Protein AF-A0A365QHG8-F1 (afdb_monomer_lite)

Organism: NCBI:txid2234132

Structure (mmCIF, N/CA/C/O back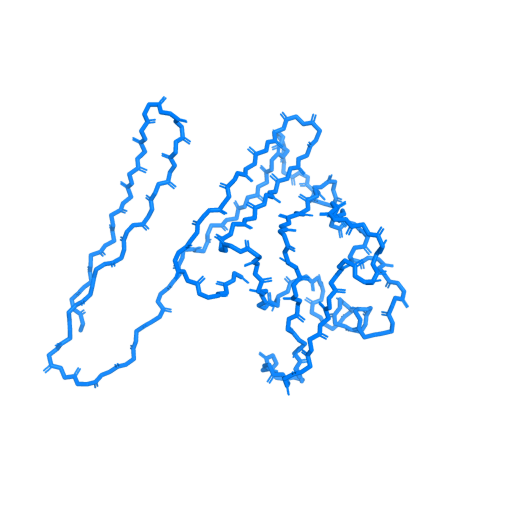bone):
data_AF-A0A365QHG8-F1
#
_entry.id   AF-A0A365QHG8-F1
#
loop_
_atom_site.group_PDB
_atom_site.id
_atom_site.type_symbol
_atom_site.label_atom_id
_atom_site.label_alt_id
_atom_site.label_comp_id
_atom_site.label_asym_id
_atom_site.label_entity_id
_atom_site.label_seq_id
_atom_site.pdbx_PDB_ins_code
_atom_site.Cartn_x
_atom_site.Cartn_y
_atom_site.Cartn_z
_atom_site.occupancy
_atom_site.B_iso_or_equiv
_atom_site.auth_seq_id
_atom_site.auth_comp_id
_atom_site.auth_asym_id
_atom_site.auth_atom_id
_atom_site.pdbx_PDB_model_num
ATOM 1 N N . ILE A 1 1 ? 18.321 -13.772 -12.065 1.00 90.56 1 ILE A N 1
ATOM 2 C CA . ILE A 1 1 ? 17.207 -12.941 -12.559 1.00 90.56 1 ILE A CA 1
ATOM 3 C C . ILE A 1 1 ? 17.823 -11.613 -12.932 1.00 90.56 1 ILE A C 1
ATOM 5 O O . ILE A 1 1 ? 18.426 -10.992 -12.063 1.00 90.56 1 ILE A O 1
ATOM 9 N N . ASP A 1 2 ? 17.731 -11.239 -14.197 1.00 97.69 2 ASP A N 1
ATOM 10 C CA . ASP A 1 2 ? 18.098 -9.908 -14.664 1.00 97.69 2 ASP A CA 1
ATOM 11 C C . ASP A 1 2 ? 16.861 -9.026 -14.519 1.00 97.69 2 ASP A C 1
ATOM 13 O O . ASP A 1 2 ? 15.802 -9.383 -15.032 1.00 97.69 2 ASP A O 1
ATOM 17 N N . VAL A 1 3 ? 16.975 -7.933 -13.763 1.00 98.12 3 VAL A N 1
ATOM 18 C CA . VAL A 1 3 ? 15.847 -7.068 -13.387 1.00 98.12 3 VAL A CA 1
ATOM 19 C C . VAL A 1 3 ? 16.120 -5.643 -13.849 1.00 98.12 3 VAL A C 1
ATOM 21 O O . VAL A 1 3 ? 17.195 -5.104 -13.584 1.00 98.12 3 VAL A O 1
ATOM 24 N N . THR A 1 4 ? 15.124 -5.029 -14.480 1.00 98.50 4 THR A N 1
ATOM 25 C CA . THR A 1 4 ? 15.084 -3.603 -14.805 1.00 98.50 4 THR A CA 1
ATOM 26 C C . THR A 1 4 ? 13.905 -2.973 -14.074 1.00 98.50 4 THR A C 1
ATOM 28 O O . THR A 1 4 ? 12.802 -3.514 -14.091 1.00 98.50 4 THR A O 1
ATOM 31 N N . ILE A 1 5 ? 14.152 -1.847 -13.405 1.00 98.38 5 ILE A N 1
ATOM 32 C CA . ILE A 1 5 ? 13.117 -1.039 -12.756 1.00 98.38 5 ILE A CA 1
ATOM 33 C C . ILE A 1 5 ? 13.184 0.350 -13.377 1.00 98.38 5 ILE A C 1
ATOM 35 O O . ILE A 1 5 ? 14.217 1.020 -13.275 1.00 98.38 5 ILE A O 1
ATOM 39 N N . THR A 1 6 ? 12.101 0.778 -14.015 1.00 98.62 6 THR A N 1
ATOM 40 C CA . THR A 1 6 ? 12.026 2.070 -14.702 1.00 98.62 6 THR A CA 1
ATOM 41 C C . THR A 1 6 ? 11.094 2.992 -13.932 1.00 98.62 6 THR A C 1
ATOM 43 O O . THR A 1 6 ? 9.919 2.691 -13.758 1.00 98.62 6 THR A O 1
ATOM 46 N N . HIS A 1 7 ? 11.619 4.129 -13.475 1.00 98.31 7 HIS A N 1
ATOM 47 C CA . HIS A 1 7 ? 10.814 5.193 -12.881 1.00 98.31 7 HIS A CA 1
ATOM 48 C C . HIS A 1 7 ? 10.560 6.285 -13.919 1.00 98.31 7 HIS A C 1
ATOM 50 O O . HIS A 1 7 ? 11.508 6.800 -14.519 1.00 98.31 7 HIS A O 1
ATOM 56 N N . ILE A 1 8 ? 9.297 6.662 -14.097 1.00 98.38 8 ILE A N 1
ATOM 57 C CA . ILE A 1 8 ? 8.861 7.668 -15.070 1.00 98.38 8 ILE A CA 1
ATOM 58 C C . ILE A 1 8 ? 8.090 8.747 -14.318 1.00 98.38 8 ILE A C 1
ATOM 60 O O . ILE A 1 8 ? 7.212 8.432 -13.524 1.00 98.38 8 ILE A O 1
ATOM 64 N N . TYR A 1 9 ? 8.433 10.011 -14.552 1.00 98.25 9 TYR A N 1
ATOM 65 C CA . TYR A 1 9 ? 7.666 11.152 -14.063 1.00 98.25 9 TYR A CA 1
ATOM 66 C C . TYR A 1 9 ? 7.314 12.057 -15.238 1.00 98.25 9 TYR A C 1
ATOM 68 O O . TYR A 1 9 ? 8.212 12.452 -15.990 1.00 98.25 9 TYR A O 1
ATOM 76 N N . ASP A 1 10 ? 6.031 12.359 -15.410 1.00 96.94 10 ASP A N 1
ATOM 77 C CA . ASP A 1 10 ? 5.526 13.087 -16.574 1.00 96.94 10 ASP A CA 1
ATOM 78 C C . ASP A 1 10 ? 4.945 14.474 -16.243 1.00 96.94 10 ASP A C 1
ATOM 80 O O . ASP A 1 10 ? 4.999 14.968 -15.114 1.00 96.94 10 ASP A O 1
ATOM 84 N N . ALA A 1 11 ? 4.452 15.154 -17.281 1.00 97.50 11 ALA A N 1
ATOM 85 C CA . ALA A 1 11 ? 3.908 16.506 -17.177 1.00 97.50 11 ALA A CA 1
ATOM 86 C C . ALA A 1 11 ? 2.537 16.563 -16.479 1.00 97.50 11 ALA A C 1
ATOM 88 O O . ALA A 1 11 ? 2.134 17.645 -16.044 1.00 97.50 11 ALA A O 1
ATOM 89 N N . ASP A 1 12 ? 1.854 15.425 -16.346 1.00 97.19 12 ASP A N 1
ATOM 90 C CA . ASP A 1 12 ? 0.571 15.296 -15.658 1.00 97.19 12 ASP A CA 1
ATOM 91 C C . ASP A 1 12 ? 0.759 14.989 -14.159 1.00 97.19 12 ASP A C 1
ATOM 93 O O . ASP A 1 12 ? -0.215 14.845 -13.424 1.00 97.19 12 ASP A O 1
ATOM 97 N N . HIS A 1 13 ? 2.009 15.023 -13.673 1.00 96.56 13 HIS A N 1
ATOM 98 C CA . HIS A 1 13 ? 2.419 14.732 -12.294 1.00 96.56 13 HIS A CA 1
ATOM 99 C C . HIS A 1 13 ? 2.213 13.266 -11.893 1.00 96.56 13 HIS A C 1
ATOM 101 O O . HIS A 1 13 ? 2.126 12.959 -10.701 1.00 96.56 13 HIS A O 1
ATOM 107 N N . GLN A 1 14 ? 2.176 12.354 -12.867 1.00 98.12 14 GLN A N 1
ATOM 108 C CA . GLN A 1 14 ? 2.134 10.924 -12.603 1.00 98.12 14 GLN A CA 1
ATOM 109 C C . GLN A 1 14 ? 3.552 10.391 -12.383 1.00 98.12 14 GLN A C 1
ATOM 111 O O . GLN A 1 14 ? 4.468 10.671 -13.158 1.00 98.12 14 GLN A O 1
ATOM 116 N N . TRP A 1 15 ? 3.732 9.610 -11.316 1.00 98.31 15 TRP A N 1
ATOM 117 C CA . TRP A 1 15 ? 4.942 8.826 -11.087 1.00 98.31 15 TRP A CA 1
ATOM 118 C C . TRP A 1 15 ? 4.641 7.342 -11.290 1.00 98.31 15 TRP A C 1
ATOM 120 O O . TRP A 1 15 ? 3.935 6.738 -10.485 1.00 98.31 15 TRP A O 1
ATOM 130 N N . SER A 1 16 ? 5.203 6.765 -12.349 1.00 98.31 16 SER A N 1
ATOM 131 C CA . SER A 1 16 ? 5.036 5.355 -12.710 1.00 98.31 16 SER A CA 1
ATOM 132 C C . SER A 1 16 ? 6.300 4.558 -12.390 1.00 98.31 16 SER A C 1
ATOM 134 O O . SER A 1 16 ? 7.420 5.070 -12.506 1.00 98.31 16 SER A O 1
ATOM 136 N N . ILE A 1 17 ? 6.120 3.296 -11.994 1.00 98.50 17 ILE A N 1
ATOM 137 C CA . ILE A 1 17 ? 7.200 2.343 -11.715 1.00 98.50 17 ILE A CA 1
ATOM 138 C C . ILE A 1 17 ? 6.913 1.065 -12.493 1.00 98.50 17 ILE A C 1
ATOM 140 O O . ILE A 1 17 ? 5.918 0.393 -12.239 1.00 98.50 17 ILE A O 1
ATOM 144 N N . GLU A 1 18 ? 7.792 0.732 -13.428 1.00 98.38 18 GLU A N 1
ATOM 145 C CA . GLU A 1 18 ? 7.679 -0.464 -14.261 1.00 98.38 18 GLU A CA 1
ATOM 146 C C . GLU A 1 18 ? 8.746 -1.480 -13.849 1.00 98.38 18 GLU A C 1
ATOM 148 O O . GLU A 1 18 ? 9.911 -1.122 -13.655 1.00 98.38 18 GLU A O 1
ATOM 153 N N . TYR A 1 19 ? 8.348 -2.748 -13.722 1.00 98.31 19 TYR A N 1
ATOM 154 C CA . TYR A 1 19 ? 9.226 -3.857 -13.353 1.00 98.31 19 TYR A CA 1
ATOM 155 C C . TYR A 1 19 ? 9.317 -4.859 -14.497 1.00 98.31 19 TYR A C 1
ATOM 157 O O . TYR A 1 19 ? 8.321 -5.464 -14.885 1.00 98.31 19 TYR A O 1
ATOM 165 N N . GLU A 1 20 ? 10.529 -5.109 -14.980 1.00 98.25 20 GLU A N 1
ATOM 166 C CA . GLU A 1 20 ? 10.805 -6.137 -15.981 1.00 98.25 20 GLU A CA 1
ATOM 167 C C . GLU A 1 20 ? 11.854 -7.103 -15.436 1.00 98.25 20 GLU A C 1
ATOM 169 O O . GLU A 1 20 ? 12.885 -6.683 -14.908 1.00 98.25 20 GLU A O 1
ATOM 174 N N . ALA A 1 21 ? 11.610 -8.408 -15.554 1.00 97.81 21 ALA A N 1
ATOM 175 C CA . ALA A 1 21 ? 12.533 -9.420 -15.057 1.00 97.81 21 ALA A CA 1
ATOM 176 C C . ALA A 1 21 ? 12.603 -10.647 -15.969 1.00 97.81 21 ALA A C 1
ATOM 178 O O . ALA A 1 21 ? 11.583 -11.154 -16.431 1.00 97.81 21 ALA A O 1
ATOM 179 N N . VAL A 1 22 ? 13.816 -11.162 -16.179 1.00 98.19 22 VAL A N 1
ATOM 180 C CA . VAL A 1 22 ? 14.073 -12.401 -16.926 1.00 98.19 22 VAL A CA 1
ATOM 181 C C . VAL A 1 22 ? 14.906 -13.349 -16.067 1.00 98.19 22 VAL A C 1
ATOM 183 O O . VAL A 1 22 ? 15.935 -12.974 -15.504 1.00 98.19 22 VAL A O 1
ATOM 186 N N . ALA A 1 23 ? 14.468 -14.601 -15.949 1.00 98.00 23 ALA A N 1
ATOM 187 C CA . ALA A 1 23 ? 15.189 -15.651 -15.238 1.00 98.00 23 ALA A CA 1
ATOM 188 C C . ALA A 1 23 ? 15.680 -16.728 -16.214 1.00 98.00 23 ALA A C 1
ATOM 190 O O . ALA A 1 23 ? 15.019 -17.031 -17.203 1.00 98.00 23 ALA A O 1
ATOM 191 N N . SER A 1 24 ? 16.846 -17.310 -15.931 1.00 97.62 24 SER A N 1
ATOM 192 C CA . SER A 1 24 ? 17.414 -18.419 -16.710 1.00 97.62 24 SER A CA 1
ATOM 193 C C . SER A 1 24 ? 16.898 -19.794 -16.273 1.00 97.62 24 SER A C 1
ATOM 195 O O . SER A 1 24 ? 17.138 -20.780 -16.962 1.00 97.62 24 SER A O 1
ATOM 197 N N . GLU A 1 25 ? 16.239 -19.856 -15.117 1.00 97.88 25 GLU A N 1
ATOM 198 C CA . GLU A 1 25 ? 15.694 -21.058 -14.489 1.00 97.88 25 GLU A CA 1
ATOM 199 C C . GLU A 1 25 ? 14.393 -20.694 -13.762 1.00 97.88 25 GLU A C 1
ATOM 201 O O . GLU A 1 25 ? 14.175 -19.524 -13.424 1.00 97.88 25 GLU A O 1
ATOM 206 N N . ASP A 1 26 ? 13.552 -21.695 -13.506 1.00 98.12 26 ASP A N 1
ATO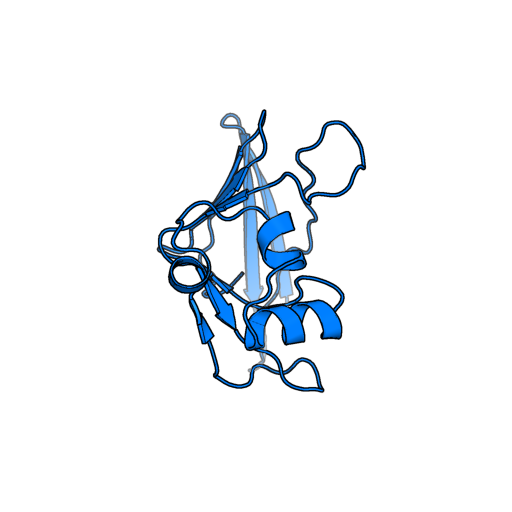M 207 C CA . ASP A 1 26 ? 12.300 -21.529 -12.768 1.00 98.12 26 ASP A CA 1
ATOM 208 C C . ASP A 1 26 ? 12.566 -20.949 -11.375 1.00 98.12 26 ASP A C 1
ATOM 210 O O . ASP A 1 26 ? 13.380 -21.457 -10.601 1.00 98.12 26 ASP A O 1
ATOM 214 N N . THR A 1 27 ? 11.872 -19.861 -11.048 1.00 97.69 27 THR A N 1
ATOM 215 C CA . THR A 1 27 ? 12.049 -19.146 -9.783 1.00 97.69 27 THR A CA 1
ATOM 216 C C . THR A 1 27 ? 10.821 -18.300 -9.447 1.00 97.69 27 THR A C 1
ATOM 218 O O . THR A 1 27 ? 9.916 -18.142 -10.265 1.00 97.69 27 THR A O 1
ATOM 221 N N . LEU A 1 28 ? 10.792 -17.751 -8.232 1.00 97.62 28 LEU A N 1
ATOM 222 C CA . LEU A 1 28 ? 9.774 -16.813 -7.763 1.00 97.62 28 LEU A CA 1
ATOM 223 C C . LEU A 1 28 ? 10.289 -15.373 -7.868 1.00 97.62 28 LEU A C 1
ATOM 225 O O . LEU A 1 28 ? 11.454 -15.099 -7.574 1.00 97.62 28 LEU A O 1
ATOM 229 N N . PHE A 1 29 ? 9.409 -14.445 -8.238 1.00 96.94 29 PHE A N 1
ATOM 230 C CA . PHE A 1 29 ? 9.706 -13.016 -8.299 1.00 96.94 29 PHE A CA 1
ATOM 231 C C . PHE A 1 29 ? 8.435 -12.208 -8.011 1.00 96.94 29 PHE A C 1
ATOM 233 O O . PHE A 1 29 ? 7.437 -12.374 -8.703 1.00 96.94 29 PHE A O 1
ATOM 240 N N . SER A 1 30 ? 8.466 -11.376 -6.967 1.00 97.25 30 SER A N 1
ATOM 241 C CA . SER A 1 30 ? 7.338 -10.538 -6.530 1.00 97.25 30 SER A CA 1
ATOM 242 C C . SER A 1 30 ? 7.871 -9.273 -5.837 1.00 97.25 30 SER A C 1
ATOM 244 O O . SER A 1 30 ? 7.812 -9.177 -4.609 1.00 97.25 30 SER A O 1
ATOM 246 N N . PRO A 1 31 ? 8.519 -8.353 -6.578 1.00 97.12 31 PRO A N 1
ATOM 247 C CA . PRO A 1 31 ? 9.074 -7.127 -6.011 1.00 97.12 31 PRO A CA 1
ATOM 248 C C . PRO A 1 31 ? 7.968 -6.131 -5.632 1.00 97.12 31 PRO A C 1
ATOM 250 O O . PRO A 1 31 ? 6.825 -6.258 -6.057 1.00 97.12 31 PRO A O 1
ATOM 253 N N . THR A 1 32 ? 8.338 -5.099 -4.875 1.00 97.50 32 THR A N 1
ATOM 254 C CA . THR A 1 32 ? 7.493 -3.929 -4.601 1.00 97.50 32 THR A CA 1
ATOM 255 C C . THR A 1 32 ? 8.354 -2.667 -4.493 1.00 97.50 32 THR A C 1
ATOM 257 O O . THR A 1 32 ? 9.585 -2.754 -4.404 1.00 97.50 32 THR A O 1
ATOM 260 N N . ASN A 1 33 ? 7.731 -1.489 -4.499 1.00 97.62 33 ASN A N 1
ATOM 261 C CA . ASN A 1 33 ? 8.376 -0.213 -4.204 1.00 97.62 33 ASN A CA 1
ATOM 262 C C . ASN A 1 33 ? 8.017 0.228 -2.781 1.00 97.62 33 ASN A C 1
ATOM 264 O O . ASN A 1 33 ? 6.864 0.521 -2.486 1.00 97.62 33 ASN A O 1
ATOM 268 N N . HIS A 1 34 ? 9.018 0.341 -1.910 1.00 97.25 34 HIS A N 1
ATOM 269 C CA . HIS A 1 34 ? 8.816 0.592 -0.480 1.00 97.25 34 HIS A CA 1
ATOM 270 C C . HIS A 1 34 ? 8.803 2.094 -0.119 1.00 97.25 34 HIS A C 1
ATOM 272 O O . HIS A 1 34 ? 9.498 2.535 0.801 1.00 97.25 34 HIS A O 1
ATOM 278 N N . VAL A 1 35 ? 8.056 2.905 -0.873 1.00 97.12 35 VAL A N 1
ATOM 279 C CA . VAL A 1 35 ? 7.921 4.350 -0.617 1.00 97.12 35 VAL A CA 1
ATOM 280 C C . VAL A 1 35 ? 6.967 4.624 0.547 1.00 97.12 35 VAL A C 1
ATOM 282 O O . VAL A 1 35 ? 5.968 3.934 0.722 1.0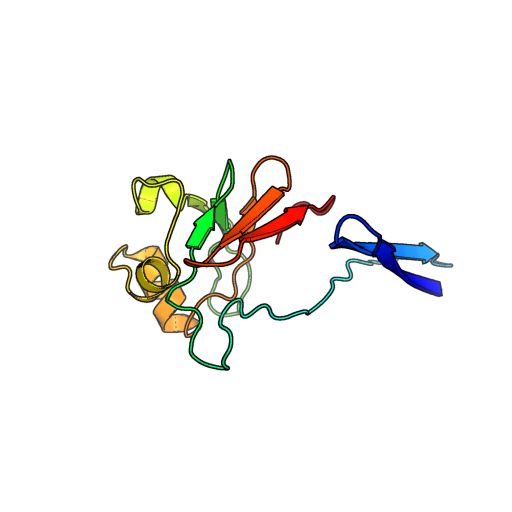0 97.12 35 VAL A O 1
ATOM 285 N N . TYR A 1 36 ? 7.257 5.668 1.324 1.00 96.75 36 TYR A N 1
ATOM 286 C CA . TYR A 1 36 ? 6.379 6.158 2.384 1.00 96.75 36 TYR A CA 1
ATOM 287 C C . TYR A 1 36 ? 5.827 7.530 2.015 1.00 96.75 36 TYR A C 1
ATOM 289 O O . TYR A 1 36 ? 6.593 8.445 1.704 1.00 96.75 36 TYR A O 1
ATOM 297 N N . PHE A 1 37 ? 4.507 7.680 2.095 1.00 97.00 37 PHE A N 1
ATOM 298 C CA . PHE A 1 37 ? 3.829 8.944 1.834 1.00 97.00 37 PHE A CA 1
ATOM 299 C C . PHE A 1 37 ? 3.441 9.642 3.135 1.00 97.00 37 PHE A C 1
ATOM 301 O O . PHE A 1 37 ? 2.865 9.043 4.040 1.00 97.00 37 PHE A O 1
ATOM 308 N N . ASN A 1 38 ? 3.727 10.939 3.193 1.00 97.88 38 ASN A N 1
ATOM 309 C CA . ASN A 1 38 ? 3.162 11.856 4.167 1.00 97.88 38 ASN A CA 1
ATOM 310 C C . ASN A 1 38 ? 2.724 13.106 3.405 1.00 97.88 38 ASN A C 1
ATOM 312 O O . ASN A 1 38 ? 3.561 13.842 2.888 1.00 97.88 38 ASN A O 1
ATOM 316 N N . LEU A 1 39 ? 1.414 13.307 3.287 1.00 97.62 39 LEU A N 1
ATOM 317 C CA . LEU A 1 39 ? 0.832 14.442 2.571 1.00 97.62 39 LEU A CA 1
ATOM 318 C C . LEU A 1 39 ? 0.808 15.711 3.434 1.00 97.62 39 LEU A C 1
ATOM 320 O O . LEU A 1 39 ? 0.357 16.764 2.981 1.00 97.62 39 LEU A O 1
ATOM 324 N N . ASN A 1 40 ? 1.252 15.637 4.692 1.00 97.19 40 ASN A N 1
ATOM 325 C CA . ASN A 1 40 ? 1.483 16.829 5.494 1.00 97.19 40 ASN A CA 1
ATOM 326 C C . ASN A 1 40 ? 2.670 17.619 4.923 1.00 97.19 40 ASN A C 1
ATOM 328 O O . ASN A 1 40 ? 3.607 17.072 4.348 1.00 97.19 40 ASN A O 1
ATOM 332 N N . ARG A 1 41 ? 2.662 18.940 5.126 1.00 93.12 41 ARG A N 1
ATOM 333 C CA . ARG A 1 41 ? 3.800 19.816 4.779 1.00 93.12 41 ARG A CA 1
ATOM 334 C C . ARG A 1 41 ? 4.952 19.729 5.786 1.00 93.12 41 ARG A C 1
ATOM 336 O O . ARG A 1 41 ? 5.950 20.434 5.652 1.00 93.12 41 ARG A O 1
ATOM 343 N N . ASP A 1 42 ? 4.780 18.907 6.810 1.00 92.06 42 ASP A N 1
ATOM 344 C CA . ASP A 1 42 ? 5.714 18.641 7.889 1.00 92.06 42 ASP A CA 1
ATOM 345 C C . ASP A 1 42 ? 5.829 17.122 8.109 1.00 92.06 42 ASP A C 1
ATOM 347 O O . ASP A 1 42 ? 5.201 16.327 7.415 1.00 92.06 42 ASP A O 1
ATOM 351 N N . ASN A 1 43 ? 6.637 16.715 9.087 1.00 90.25 43 ASN A N 1
ATOM 352 C CA . ASN A 1 43 ? 6.835 15.305 9.425 1.00 90.25 43 ASN A CA 1
ATOM 353 C C . ASN A 1 43 ? 5.924 14.839 10.577 1.00 90.25 43 ASN A C 1
ATOM 355 O O . ASN A 1 43 ? 6.298 13.923 11.311 1.00 90.25 43 ASN A O 1
ATOM 359 N N . ASN A 1 44 ? 4.768 15.479 10.795 1.00 94.56 44 ASN A N 1
ATOM 360 C CA . ASN A 1 44 ? 3.807 15.005 11.791 1.00 94.56 44 ASN A CA 1
ATOM 361 C C . ASN A 1 44 ? 3.171 13.678 11.361 1.00 94.56 44 ASN A C 1
ATOM 363 O O . ASN A 1 44 ? 3.203 13.298 10.188 1.00 94.56 44 ASN A O 1
ATOM 367 N N . VAL A 1 45 ? 2.573 12.989 12.336 1.00 96.88 45 VAL A N 1
ATOM 368 C CA . VAL A 1 45 ? 1.869 11.714 12.144 1.00 96.88 45 VAL A CA 1
ATOM 369 C C . VAL A 1 45 ? 0.780 11.807 11.070 1.00 96.88 45 VAL A C 1
ATOM 371 O O . VAL A 1 45 ? 0.173 12.859 10.860 1.00 96.88 45 VAL A O 1
ATOM 374 N N . VAL A 1 46 ? 0.523 10.682 10.402 1.00 98.06 46 VAL A N 1
ATOM 375 C CA . VAL A 1 46 ? -0.405 10.591 9.262 1.00 98.06 46 VAL A CA 1
ATOM 376 C C . VAL A 1 46 ? -1.852 10.298 9.667 1.00 98.06 46 VAL A C 1
ATOM 378 O O . VAL A 1 46 ? -2.711 10.165 8.807 1.00 98.06 46 VAL A O 1
ATOM 381 N N . ASP A 1 47 ? -2.168 10.256 10.961 1.00 97.62 47 ASP A N 1
ATOM 382 C CA . ASP A 1 47 ? -3.499 9.972 11.526 1.00 97.62 47 ASP A CA 1
ATOM 383 C C . ASP A 1 47 ? -4.636 10.826 10.930 1.00 97.62 47 ASP A C 1
ATOM 385 O O . ASP A 1 47 ? -5.814 10.467 10.986 1.00 97.62 47 ASP A O 1
ATOM 389 N N . ASN A 1 48 ? -4.298 11.997 10.385 1.00 97.75 48 ASN A N 1
ATOM 390 C CA . ASN A 1 48 ? -5.223 12.906 9.718 1.00 97.75 48 ASN A CA 1
ATOM 391 C C . ASN A 1 48 ? -5.592 12.499 8.280 1.00 97.75 48 ASN A C 1
ATOM 393 O O . ASN A 1 48 ? -6.507 13.105 7.718 1.00 97.75 48 ASN A O 1
ATOM 397 N N . HIS A 1 49 ? -4.897 11.528 7.692 1.00 98.56 49 HIS A N 1
ATOM 398 C CA . HIS A 1 49 ? -5.132 11.060 6.332 1.00 98.56 49 HIS A CA 1
ATOM 399 C C . HIS A 1 49 ? -6.342 10.127 6.283 1.00 98.56 49 HIS A C 1
ATOM 401 O O . HIS A 1 49 ? -6.695 9.479 7.272 1.00 98.56 49 HIS A O 1
ATOM 407 N N . ARG A 1 50 ? -6.972 10.060 5.114 1.00 98.75 50 ARG A N 1
ATOM 408 C CA . ARG A 1 50 ? -8.030 9.109 4.788 1.00 98.75 50 ARG A CA 1
ATOM 409 C C . ARG A 1 50 ? -7.585 8.211 3.653 1.00 98.75 50 ARG A C 1
ATOM 411 O O . ARG A 1 50 ? -6.891 8.672 2.749 1.00 98.75 50 ARG A O 1
ATOM 418 N N . ILE A 1 51 ? -8.019 6.961 3.711 1.00 98.69 51 ILE A N 1
ATOM 419 C CA . ILE A 1 51 ? -7.883 5.991 2.633 1.00 98.69 51 ILE A CA 1
ATOM 420 C C . ILE A 1 51 ? -9.264 5.643 2.082 1.00 98.69 51 ILE A C 1
ATOM 422 O O . ILE A 1 51 ? -10.250 5.624 2.822 1.00 98.69 51 ILE A O 1
ATOM 426 N N . SER A 1 52 ? -9.343 5.403 0.777 1.00 98.56 52 SER A N 1
ATOM 427 C CA . SER A 1 52 ? -10.582 4.976 0.121 1.00 98.56 52 SER A CA 1
ATOM 428 C C . SER A 1 52 ? -10.304 4.178 -1.146 1.00 98.56 52 SER A C 1
ATOM 430 O O . SER A 1 52 ? -9.295 4.399 -1.816 1.00 98.56 52 SER A O 1
ATOM 432 N N . SER A 1 53 ? -11.207 3.260 -1.466 1.00 98.38 53 SER A N 1
ATOM 433 C CA . SER A 1 53 ? -11.245 2.479 -2.704 1.00 98.38 53 SER A CA 1
ATOM 434 C C . SER A 1 53 ? -12.662 1.909 -2.876 1.00 98.38 53 SER A C 1
ATOM 436 O O . SER A 1 53 ? -13.472 1.991 -1.957 1.00 98.38 53 SER A O 1
ATOM 438 N N . ASN A 1 54 ? -12.990 1.327 -4.032 1.00 96.62 54 ASN A N 1
ATOM 439 C CA . ASN A 1 54 ? -14.289 0.669 -4.243 1.00 96.62 54 ASN A CA 1
ATOM 440 C C . ASN A 1 54 ? -14.458 -0.610 -3.397 1.00 96.62 54 ASN A C 1
ATOM 442 O O . ASN A 1 54 ? -15.579 -1.049 -3.158 1.00 96.62 54 ASN A O 1
ATOM 446 N N . GLN A 1 55 ? -13.352 -1.189 -2.937 1.00 98.00 55 GLN A N 1
ATOM 447 C CA . GLN A 1 55 ? -13.269 -2.321 -2.013 1.00 98.00 55 GLN A CA 1
ATOM 448 C C . GLN A 1 55 ? -12.051 -2.073 -1.124 1.00 98.00 55 GLN A C 1
ATOM 450 O O . GLN A 1 55 ? -11.040 -1.591 -1.635 1.00 98.00 55 GLN A O 1
ATOM 455 N N . LEU A 1 56 ? -12.139 -2.350 0.176 1.00 98.25 56 LEU A N 1
ATOM 456 C CA . LEU A 1 56 ? -11.042 -2.102 1.110 1.00 98.25 56 LEU A CA 1
ATOM 457 C C . LEU A 1 56 ? -10.974 -3.214 2.158 1.00 98.25 56 LEU A C 1
ATOM 459 O O . LEU A 1 56 ? -11.369 -3.052 3.314 1.00 98.25 56 LEU A O 1
ATOM 463 N N . ASP A 1 57 ? -10.449 -4.347 1.713 1.00 98.44 57 ASP A N 1
ATOM 464 C CA . ASP A 1 57 ? -10.423 -5.589 2.476 1.00 98.44 57 ASP A CA 1
ATOM 465 C C . ASP A 1 57 ? -9.046 -5.793 3.096 1.00 98.44 57 ASP A C 1
ATOM 467 O O . ASP A 1 57 ? -8.069 -5.993 2.374 1.00 98.44 57 ASP A O 1
ATOM 471 N N . MET A 1 58 ? -8.963 -5.780 4.424 1.00 98.62 58 MET A N 1
ATOM 472 C CA . MET A 1 58 ? -7.725 -6.030 5.163 1.00 98.62 58 MET A CA 1
ATOM 473 C C . MET A 1 58 ? -7.566 -7.521 5.472 1.00 98.62 58 MET A C 1
ATOM 475 O O . MET A 1 58 ? -8.444 -8.123 6.095 1.00 98.62 58 MET A O 1
ATOM 479 N N . TYR A 1 59 ? -6.423 -8.113 5.124 1.00 98.50 59 TYR A N 1
ATOM 480 C CA . TYR A 1 59 ? -6.118 -9.500 5.487 1.00 98.50 59 TYR A CA 1
ATOM 481 C C . TYR A 1 59 ? -5.564 -9.593 6.908 1.00 98.50 59 TYR A C 1
ATOM 483 O O . TYR A 1 59 ? -4.591 -8.929 7.260 1.00 98.50 59 TYR A O 1
ATOM 491 N N . VAL A 1 60 ? -6.156 -10.463 7.722 1.00 98.44 60 VAL A N 1
ATOM 492 C CA . VAL A 1 60 ? -5.784 -10.645 9.129 1.00 98.44 60 VAL A CA 1
ATOM 493 C C . VAL A 1 60 ? -4.549 -11.531 9.248 1.00 98.44 60 VAL A C 1
ATOM 495 O O . VAL A 1 60 ? -4.472 -12.611 8.646 1.00 98.44 60 VAL A O 1
ATOM 498 N N . LEU A 1 61 ? -3.609 -11.108 10.088 1.00 98.50 61 LEU A N 1
ATOM 499 C CA . LEU A 1 61 ? -2.354 -11.803 10.333 1.00 98.50 61 LEU A CA 1
ATOM 500 C C . LEU A 1 61 ? -2.381 -12.627 11.623 1.00 98.50 61 LEU A C 1
ATOM 502 O O . LEU A 1 61 ? -2.988 -12.257 12.636 1.00 98.50 61 LEU A O 1
ATOM 506 N N . ASP A 1 62 ? -1.676 -13.754 11.571 1.00 97.25 62 ASP A N 1
ATOM 507 C CA . ASP A 1 62 ? -1.413 -14.633 12.698 1.00 97.25 62 ASP A CA 1
ATOM 508 C C . ASP A 1 62 ? -0.265 -14.102 13.565 1.00 97.25 62 ASP A C 1
ATOM 510 O O . ASP A 1 62 ? 0.276 -13.006 13.391 1.00 97.25 62 ASP A O 1
ATOM 514 N N . GLU A 1 63 ? 0.144 -14.920 14.531 1.00 95.38 63 GLU A N 1
ATOM 515 C CA . GLU A 1 63 ? 1.173 -14.523 15.472 1.00 95.38 63 GLU A CA 1
ATOM 516 C C . GLU A 1 63 ? 2.575 -14.331 14.885 1.00 95.38 63 GLU A C 1
ATOM 518 O O . GLU A 1 63 ? 3.438 -13.735 15.536 1.00 95.38 63 GLU A O 1
ATOM 523 N N . ARG A 1 64 ? 2.793 -14.850 13.681 1.00 95.69 64 ARG A N 1
ATOM 524 C CA . ARG A 1 64 ? 4.055 -14.862 12.946 1.00 95.69 64 ARG A CA 1
ATOM 525 C C . ARG A 1 64 ? 4.008 -13.915 11.743 1.00 95.69 64 ARG A C 1
ATOM 527 O O . ARG A 1 64 ? 4.864 -14.036 10.872 1.00 95.69 64 ARG A O 1
ATOM 534 N N . ASN A 1 65 ? 3.024 -13.013 11.698 1.00 95.38 65 ASN A N 1
ATOM 535 C CA . ASN A 1 65 ? 2.774 -12.079 10.598 1.00 95.38 65 ASN A CA 1
ATOM 536 C C . ASN A 1 65 ? 2.405 -12.797 9.284 1.00 95.38 65 ASN A C 1
ATOM 538 O O . ASN A 1 65 ? 2.720 -12.318 8.198 1.00 95.38 65 ASN A O 1
ATOM 542 N N . ILE A 1 66 ? 1.759 -13.965 9.365 1.00 97.56 66 ILE A N 1
ATOM 543 C CA . ILE A 1 66 ? 1.303 -14.727 8.195 1.00 97.56 66 ILE A CA 1
ATOM 544 C C . ILE A 1 66 ? -0.207 -14.556 8.049 1.00 97.56 66 ILE A C 1
ATOM 546 O O . ILE A 1 66 ? -0.940 -14.660 9.030 1.00 97.56 66 ILE A O 1
ATOM 550 N N . VAL A 1 67 ? -0.684 -14.334 6.823 1.00 97.38 67 VAL A N 1
ATOM 551 C CA . VAL A 1 67 ? -2.121 -14.254 6.530 1.00 97.38 67 VAL A CA 1
ATOM 552 C C . VAL A 1 67 ? -2.859 -15.515 6.991 1.00 97.38 67 VAL A C 1
ATOM 554 O O . VAL A 1 67 ? -2.452 -16.643 6.709 1.00 97.38 67 VAL A O 1
ATOM 557 N N . THR A 1 68 ? -3.956 -15.317 7.717 1.00 96.38 68 THR A N 1
ATOM 558 C CA . THR A 1 68 ? -4.778 -16.402 8.289 1.00 96.38 68 THR A CA 1
ATOM 559 C C . THR A 1 68 ? -5.848 -16.914 7.326 1.00 96.38 68 THR A C 1
ATOM 561 O O . THR A 1 68 ? -6.311 -18.044 7.472 1.00 96.38 68 THR A O 1
ATOM 564 N N . GLY A 1 69 ? -6.224 -16.092 6.342 1.00 93.81 69 GLY A N 1
ATOM 565 C CA . GLY A 1 69 ? -7.387 -16.294 5.477 1.00 93.81 69 GLY A CA 1
ATOM 566 C C . GLY A 1 69 ? -8.626 -15.512 5.925 1.00 93.81 69 GLY A C 1
ATOM 567 O O . GLY A 1 69 ? -9.542 -15.357 5.123 1.00 93.81 69 GLY A O 1
ATOM 568 N N . ASP A 1 70 ? -8.637 -14.978 7.152 1.00 97.38 70 ASP A N 1
ATOM 569 C CA . ASP A 1 70 ? -9.686 -14.064 7.605 1.00 97.38 70 ASP A CA 1
ATOM 570 C C . ASP A 1 70 ? -9.498 -12.682 6.961 1.00 97.38 70 ASP A C 1
ATOM 572 O O . ASP A 1 70 ? -8.375 -12.177 6.837 1.00 97.38 70 ASP A O 1
ATOM 576 N N . ILE A 1 71 ? -10.614 -12.069 6.566 1.00 98.31 71 ILE A N 1
ATOM 577 C CA . ILE A 1 71 ? -10.667 -10.774 5.883 1.00 98.31 71 ILE A CA 1
ATOM 578 C C . ILE A 1 71 ? -11.594 -9.844 6.665 1.00 98.31 71 ILE A C 1
ATOM 580 O O . ILE A 1 71 ? -12.677 -10.249 7.087 1.00 98.31 71 ILE A O 1
ATOM 584 N N . LEU A 1 72 ? -11.161 -8.598 6.843 1.00 98.38 72 LEU A N 1
ATOM 585 C CA . LEU A 1 72 ? -11.957 -7.511 7.401 1.00 98.38 72 LEU A CA 1
ATOM 586 C C . LEU A 1 72 ? -12.313 -6.514 6.296 1.00 98.38 72 LEU A C 1
ATOM 588 O O . LEU A 1 72 ? -11.436 -5.788 5.833 1.00 98.38 72 LEU A O 1
ATOM 592 N N . ASP A 1 73 ? -13.590 -6.456 5.915 1.00 98.44 73 ASP A N 1
ATOM 593 C CA . ASP A 1 73 ? -14.126 -5.384 5.069 1.00 98.44 73 ASP A CA 1
ATOM 594 C C . ASP A 1 73 ? -14.194 -4.099 5.904 1.00 98.44 73 ASP A C 1
ATOM 596 O O . ASP A 1 73 ? -14.992 -3.976 6.841 1.00 98.44 73 ASP A O 1
ATOM 600 N N . LEU A 1 74 ? -13.320 -3.137 5.605 1.00 98.44 74 LEU A N 1
ATOM 601 C CA . LEU A 1 74 ? -13.286 -1.902 6.375 1.00 98.44 74 LEU A CA 1
ATOM 602 C C . LEU A 1 74 ? -14.516 -1.019 6.122 1.00 98.44 74 LEU A C 1
ATOM 604 O O . LEU A 1 74 ? -14.890 -0.262 7.019 1.00 98.44 74 LEU A O 1
ATOM 608 N N . HIS A 1 75 ? -15.180 -1.124 4.970 1.00 98.25 75 HIS A N 1
ATOM 609 C CA . HIS A 1 75 ? -16.432 -0.402 4.741 1.00 98.25 75 HIS A CA 1
ATOM 610 C C . HIS A 1 75 ? -17.536 -0.918 5.664 1.00 98.25 75 HIS A C 1
ATOM 612 O O . HIS A 1 75 ? -18.298 -0.116 6.200 1.00 98.25 75 HIS A O 1
ATOM 618 N N . GLU A 1 76 ? -17.598 -2.230 5.913 1.00 97.88 76 GLU A N 1
ATOM 619 C CA . GLU A 1 76 ? -18.533 -2.803 6.890 1.00 97.88 76 GLU A CA 1
ATOM 620 C C . GLU A 1 76 ? -18.176 -2.384 8.324 1.00 97.88 76 GLU A C 1
ATOM 622 O O . GLU A 1 76 ? -19.056 -2.004 9.094 1.00 97.88 76 GLU A O 1
ATOM 627 N N . VAL A 1 77 ? -16.888 -2.394 8.685 1.00 98.12 77 VAL A N 1
ATOM 628 C CA . VAL A 1 77 ? -16.436 -2.026 10.041 1.00 98.12 77 VAL A CA 1
ATOM 629 C C . VAL A 1 77 ? -16.744 -0.563 10.386 1.00 98.12 77 VAL A C 1
ATOM 631 O O . VAL A 1 77 ? -17.052 -0.269 11.544 1.00 98.12 77 VAL A O 1
ATOM 634 N N . PHE A 1 78 ? -16.629 0.352 9.420 1.00 98.19 78 PHE A N 1
ATOM 635 C CA . PHE A 1 78 ? -16.771 1.795 9.652 1.00 98.19 78 PHE A CA 1
ATOM 636 C C . PHE A 1 78 ? -18.080 2.401 9.134 1.00 98.19 78 PHE A C 1
ATOM 638 O O . PHE A 1 78 ? -18.367 3.549 9.469 1.00 98.19 78 PHE A O 1
ATOM 645 N N . GLU A 1 79 ? -18.861 1.661 8.343 1.00 97.44 79 GLU A N 1
ATOM 646 C CA . GLU A 1 79 ? -20.037 2.167 7.618 1.00 97.44 79 GLU A CA 1
ATOM 647 C C . GLU A 1 79 ? -19.717 3.420 6.762 1.00 97.44 79 GLU A C 1
ATOM 649 O O . GLU A 1 79 ? -20.558 4.303 6.577 1.00 97.44 79 GLU A O 1
ATOM 654 N N . ASP A 1 80 ? -18.487 3.507 6.235 1.00 97.00 80 ASP A N 1
ATOM 655 C CA . ASP A 1 80 ? -17.968 4.628 5.438 1.00 97.00 80 ASP A CA 1
ATOM 656 C C . ASP A 1 80 ? -16.984 4.122 4.364 1.00 97.00 80 ASP A C 1
ATOM 658 O O . ASP A 1 80 ? -16.211 3.197 4.600 1.00 97.00 80 ASP A O 1
ATOM 662 N N . ASN A 1 81 ? -16.978 4.771 3.197 1.00 94.94 81 ASN A N 1
ATOM 663 C CA . ASN A 1 81 ? -16.057 4.489 2.090 1.00 94.94 81 ASN A CA 1
ATOM 664 C C . ASN A 1 81 ? -14.777 5.344 2.145 1.00 94.94 81 ASN A C 1
ATOM 666 O O . ASN A 1 81 ? -13.862 5.148 1.346 1.00 94.94 81 ASN A O 1
ATOM 670 N N . LYS A 1 82 ? -14.711 6.336 3.044 1.00 97.00 82 LYS A N 1
ATOM 671 C CA . LYS A 1 82 ? -13.550 7.215 3.249 1.00 97.00 82 LYS A CA 1
ATOM 672 C C . LYS A 1 82 ? -13.072 7.151 4.691 1.00 97.00 82 LYS A C 1
ATOM 674 O O . LYS A 1 82 ? -13.406 7.991 5.525 1.00 97.00 82 LYS A O 1
ATOM 679 N N . ILE A 1 83 ? -12.221 6.177 4.974 1.00 98.56 83 ILE A N 1
ATOM 680 C CA . ILE A 1 83 ? -11.847 5.824 6.340 1.00 98.56 83 ILE A CA 1
ATOM 681 C C . ILE A 1 83 ? -10.601 6.592 6.759 1.00 98.56 83 ILE A C 1
ATOM 683 O O . ILE A 1 83 ? -9.572 6.578 6.082 1.00 98.56 83 ILE A O 1
ATOM 687 N N . LYS A 1 84 ? -10.678 7.273 7.900 1.00 98.56 84 LYS A N 1
ATOM 688 C CA . LYS A 1 84 ? -9.546 8.008 8.459 1.00 98.56 84 LYS A CA 1
ATOM 689 C C . LYS A 1 84 ? -8.590 7.058 9.173 1.00 98.56 84 LYS A C 1
ATOM 691 O O . LYS A 1 84 ? -9.023 6.209 9.947 1.00 98.56 84 LYS A O 1
ATOM 696 N N . LEU A 1 85 ? -7.284 7.241 8.980 1.00 98.62 85 LEU A N 1
ATOM 697 C CA . LEU A 1 85 ? -6.270 6.377 9.595 1.00 98.62 85 LEU A CA 1
ATOM 698 C C . LEU A 1 85 ? -6.369 6.367 11.127 1.00 98.62 85 LEU A C 1
ATOM 700 O O . LEU A 1 85 ? -6.272 5.303 11.733 1.00 98.62 85 LEU A O 1
ATOM 704 N N . SER A 1 86 ? -6.667 7.513 11.757 1.00 98.38 86 SER A N 1
ATOM 705 C CA . SER A 1 86 ? -6.919 7.567 13.206 1.00 98.38 86 SER A CA 1
ATOM 706 C C . SER A 1 86 ? -8.017 6.615 13.674 1.00 98.38 86 SER A C 1
ATOM 708 O O . SER A 1 86 ? -7.939 6.082 14.781 1.00 98.38 86 SER A O 1
ATOM 710 N N . ASP A 1 87 ? -9.044 6.412 12.854 1.00 98.56 87 ASP A N 1
ATOM 711 C CA . ASP A 1 87 ? -10.226 5.635 13.223 1.00 98.56 87 ASP A CA 1
ATOM 712 C C . ASP A 1 87 ? -9.908 4.138 13.131 1.00 98.56 87 ASP A C 1
ATOM 714 O O . ASP A 1 87 ? -10.337 3.363 13.984 1.00 98.56 87 ASP A O 1
ATOM 718 N N . ILE A 1 88 ? -9.043 3.750 12.186 1.00 98.50 88 ILE A N 1
ATOM 719 C CA . ILE A 1 88 ? -8.434 2.414 12.119 1.00 98.50 88 ILE A CA 1
ATOM 720 C C . ILE A 1 88 ? -7.588 2.160 13.365 1.00 98.50 88 ILE A C 1
ATOM 722 O O . ILE A 1 88 ? -7.833 1.195 14.089 1.00 98.50 88 ILE A O 1
ATOM 726 N N . PHE A 1 89 ? -6.636 3.051 13.655 1.00 98.38 89 PHE A N 1
ATOM 727 C CA . PHE A 1 89 ? -5.671 2.872 14.745 1.00 98.38 89 PHE A CA 1
ATOM 728 C C . PHE A 1 89 ? -6.321 2.818 16.132 1.00 98.38 89 PHE A C 1
ATOM 730 O O . PHE A 1 89 ? -5.789 2.179 17.038 1.00 98.38 89 PHE A O 1
ATOM 737 N N . THR A 1 90 ? -7.467 3.482 16.307 1.00 97.94 90 THR A N 1
ATOM 738 C CA . THR A 1 90 ? -8.179 3.571 17.594 1.00 97.94 90 THR A CA 1
ATOM 739 C C . THR A 1 90 ? -9.469 2.749 17.648 1.00 97.94 90 THR A C 1
ATOM 741 O O . THR A 1 90 ? -10.196 2.807 18.649 1.00 97.94 90 THR A O 1
ATOM 744 N N . SER A 1 91 ? -9.747 1.955 16.608 1.00 98.06 91 SER A N 1
ATOM 745 C CA . SER A 1 91 ? -10.971 1.163 16.500 1.00 98.06 91 SER A CA 1
ATOM 746 C C . SER A 1 91 ? -11.170 0.238 17.703 1.00 98.06 91 SER A C 1
ATOM 748 O O . SER A 1 91 ? -10.232 -0.365 18.233 1.00 98.06 91 SER A O 1
ATOM 750 N N . GLN A 1 92 ? -12.431 0.107 18.117 1.00 97.62 92 GLN A N 1
ATOM 751 C CA . GLN A 1 92 ? -12.870 -0.834 19.152 1.00 97.62 92 GLN A CA 1
ATOM 752 C C . GLN A 1 92 ? -13.453 -2.125 18.556 1.00 97.62 92 GLN A C 1
ATOM 754 O O . GLN A 1 92 ? -13.889 -3.002 19.301 1.00 97.62 92 GLN A O 1
ATOM 759 N N . HIS A 1 93 ? -13.462 -2.264 17.223 1.00 98.25 93 HIS A N 1
ATOM 760 C CA . HIS A 1 93 ? -13.850 -3.510 16.568 1.00 98.25 93 HIS A CA 1
ATOM 761 C C . HIS A 1 93 ? -12.899 -4.632 17.005 1.00 98.25 93 HIS A C 1
ATOM 763 O O . HIS A 1 93 ? -11.683 -4.489 16.882 1.00 98.25 93 HIS A O 1
ATOM 769 N N . ALA A 1 94 ? -13.438 -5.738 17.526 1.00 98.00 94 ALA A N 1
ATOM 770 C CA . ALA A 1 94 ? -12.665 -6.714 18.299 1.00 98.00 94 ALA A CA 1
ATOM 771 C C . ALA A 1 94 ? -11.422 -7.239 17.557 1.00 98.00 94 ALA A C 1
ATOM 773 O O . ALA A 1 94 ? -10.319 -7.207 18.101 1.00 98.00 94 ALA A O 1
ATOM 774 N N . GLN A 1 95 ? -11.586 -7.671 16.304 1.00 97.56 95 GLN A N 1
ATOM 775 C CA . GLN A 1 95 ? -10.482 -8.219 15.514 1.00 97.56 95 GLN A CA 1
ATOM 776 C C . GLN A 1 95 ? -9.515 -7.122 15.045 1.00 97.56 95 GLN A C 1
ATOM 778 O O . GLN A 1 95 ? -8.304 -7.294 15.142 1.00 97.56 95 GLN A O 1
ATOM 783 N N . LEU A 1 96 ? -10.028 -5.963 14.617 1.00 98.38 96 LEU A N 1
ATOM 784 C CA . LEU A 1 96 ? -9.196 -4.855 14.129 1.00 98.38 96 LEU A CA 1
ATOM 785 C C . LEU A 1 96 ? -8.346 -4.256 15.259 1.00 98.38 96 LEU A C 1
ATOM 787 O O . LEU A 1 96 ? -7.144 -4.068 15.102 1.00 98.38 96 LEU A O 1
ATOM 791 N N . SER A 1 97 ? -8.947 -4.035 16.429 1.00 98.44 97 SER A N 1
ATOM 792 C CA . SER A 1 97 ? -8.261 -3.532 17.622 1.00 98.44 97 SER A CA 1
ATOM 793 C C . SER A 1 97 ? -7.138 -4.472 18.074 1.00 98.44 97 SER A C 1
ATOM 795 O O . SER A 1 97 ? -6.047 -4.022 18.438 1.00 98.44 97 SER A O 1
ATOM 797 N N . GLN A 1 98 ? -7.366 -5.790 17.988 1.00 97.88 98 GLN A N 1
ATOM 798 C CA . GLN A 1 98 ? -6.338 -6.790 18.268 1.00 97.88 98 GLN A CA 1
ATOM 799 C C . GLN A 1 98 ? -5.165 -6.689 17.284 1.00 97.88 98 GLN A C 1
ATOM 801 O O . GLN A 1 98 ? -4.015 -6.701 17.725 1.00 97.88 98 GLN A O 1
ATOM 806 N N . GLN A 1 99 ? -5.440 -6.562 15.981 1.00 98.31 99 GLN A N 1
ATOM 807 C CA . GLN A 1 99 ? -4.405 -6.381 14.958 1.00 98.31 99 GLN A CA 1
ATOM 808 C C . GLN A 1 99 ? -3.597 -5.093 15.207 1.00 98.31 99 GLN A C 1
ATOM 810 O O . GLN A 1 99 ? -2.370 -5.144 15.278 1.00 98.31 99 GLN A O 1
ATOM 815 N N . MET A 1 100 ? -4.267 -3.959 15.453 1.00 98.25 100 MET A N 1
ATOM 816 C CA . MET A 1 100 ? -3.599 -2.671 15.705 1.00 98.25 100 MET A CA 1
ATOM 817 C C . MET A 1 100 ? -2.726 -2.713 16.959 1.00 98.25 100 MET A C 1
ATOM 819 O O . MET A 1 100 ? -1.590 -2.244 16.945 1.00 98.25 100 MET A O 1
ATOM 823 N N . THR A 1 101 ? -3.220 -3.328 18.036 1.00 97.75 101 THR A N 1
ATOM 824 C CA . THR A 1 101 ? -2.454 -3.483 19.281 1.00 97.75 101 THR A CA 1
ATOM 825 C C . THR A 1 101 ? -1.234 -4.379 19.082 1.00 97.75 101 THR A C 1
ATOM 827 O O . THR A 1 101 ? -0.170 -4.103 19.635 1.00 97.75 101 THR A O 1
ATOM 830 N N . ARG A 1 102 ? -1.373 -5.457 18.302 1.00 96.69 102 ARG A N 1
ATOM 831 C CA . ARG A 1 102 ? -0.299 -6.427 18.073 1.00 96.69 102 ARG A CA 1
ATOM 832 C C . ARG A 1 102 ? 0.835 -5.850 17.231 1.00 96.69 102 ARG A C 1
ATOM 834 O O . ARG A 1 102 ? 1.995 -6.043 17.585 1.00 96.69 102 ARG A O 1
ATOM 841 N N . PHE A 1 103 ? 0.499 -5.177 16.134 1.00 97.06 103 PHE A N 1
ATOM 842 C CA . PHE A 1 103 ? 1.477 -4.698 15.153 1.00 97.06 103 PHE A CA 1
ATOM 843 C C . PHE A 1 103 ? 1.866 -3.228 15.350 1.00 97.06 103 PHE A C 1
ATOM 845 O O . PHE A 1 103 ? 2.762 -2.731 14.677 1.00 97.06 103 PHE A O 1
ATOM 852 N N . GLY A 1 104 ? 1.237 -2.531 16.304 1.00 96.75 104 GLY A N 1
ATOM 853 C CA . GLY A 1 104 ? 1.498 -1.115 16.564 1.00 96.75 104 GLY A CA 1
ATOM 854 C C . GLY A 1 104 ? 0.976 -0.191 15.460 1.00 96.75 104 GLY A C 1
ATOM 855 O O . GLY A 1 104 ? 1.476 0.922 15.319 1.00 96.75 104 GLY A O 1
ATOM 856 N N . GLY A 1 105 ? 0.001 -0.656 14.675 1.00 97.25 105 GLY A N 1
ATOM 857 C CA . GLY A 1 105 ? -0.537 0.035 13.508 1.00 97.25 105 GLY A CA 1
ATOM 858 C C . GLY A 1 105 ? -0.867 -0.929 12.368 1.00 97.25 105 GLY A C 1
ATOM 859 O O . GLY A 1 105 ? -1.159 -2.106 12.592 1.00 97.25 105 GLY A O 1
ATOM 860 N N . LEU A 1 106 ? -0.831 -0.408 11.142 1.00 97.69 106 LEU A N 1
ATOM 861 C CA . LEU A 1 106 ? -1.055 -1.165 9.913 1.00 97.69 106 LEU A CA 1
ATOM 862 C C . LEU A 1 106 ? 0.253 -1.780 9.397 1.00 97.69 106 LEU A C 1
ATOM 864 O O . LEU A 1 106 ? 1.217 -1.061 9.158 1.00 97.69 106 LEU A O 1
ATOM 868 N N . ASP A 1 107 ? 0.235 -3.096 9.190 1.00 97.12 107 ASP A N 1
ATOM 869 C CA . ASP A 1 107 ? 1.283 -3.895 8.535 1.00 97.12 107 ASP A CA 1
ATOM 870 C C . ASP A 1 107 ? 0.631 -5.054 7.747 1.00 97.12 107 ASP A C 1
ATOM 872 O O . ASP A 1 107 ? 1.089 -6.191 7.764 1.00 97.12 107 ASP A O 1
ATOM 876 N N . HIS A 1 108 ? -0.541 -4.791 7.158 1.00 98.25 108 HIS A N 1
ATOM 877 C CA . HIS A 1 108 ? -1.431 -5.811 6.597 1.00 98.25 108 HIS A CA 1
ATOM 878 C C . HIS A 1 108 ? -1.527 -5.651 5.082 1.00 98.25 108 HIS A C 1
ATOM 880 O O . HIS A 1 108 ? -1.584 -4.512 4.621 1.00 98.25 108 HIS A O 1
ATOM 886 N N . PRO A 1 109 ? -1.627 -6.753 4.321 1.00 98.12 109 PRO A N 1
ATOM 887 C CA . PRO A 1 109 ? -2.046 -6.695 2.930 1.00 98.12 109 PRO A CA 1
ATOM 888 C C . PRO A 1 109 ? -3.501 -6.238 2.818 1.00 98.12 109 PRO A C 1
ATOM 890 O O . PRO A 1 109 ? -4.339 -6.594 3.658 1.00 98.12 109 PRO A O 1
ATOM 893 N N . PHE A 1 110 ? -3.811 -5.541 1.732 1.00 98.38 110 PHE A N 1
ATOM 894 C CA . PHE A 1 110 ? -5.159 -5.132 1.366 1.00 98.38 110 PHE A CA 1
ATOM 895 C C . PHE A 1 110 ? -5.533 -5.601 -0.039 1.00 98.38 110 PHE A C 1
ATOM 897 O O . PHE A 1 110 ? -4.717 -5.559 -0.957 1.00 98.38 110 PHE A O 1
ATOM 904 N N . THR A 1 111 ? -6.794 -5.994 -0.237 1.00 98.12 111 THR A N 1
ATOM 905 C CA . THR A 1 111 ? -7.398 -5.958 -1.580 1.00 98.12 111 THR A CA 1
ATOM 906 C C . THR A 1 111 ? -8.063 -4.606 -1.757 1.00 98.12 111 THR A C 1
ATOM 908 O O . THR A 1 111 ? -8.879 -4.209 -0.922 1.00 98.12 111 THR A O 1
ATOM 911 N N . VAL A 1 112 ? -7.737 -3.925 -2.854 1.00 97.75 112 VAL A N 1
ATOM 912 C CA . VAL A 1 112 ? -8.362 -2.654 -3.227 1.00 97.75 112 VAL A CA 1
ATOM 913 C C . VAL A 1 112 ? -9.161 -2.804 -4.515 1.00 97.75 112 VAL A C 1
ATOM 915 O O . VAL A 1 112 ? -8.751 -3.490 -5.454 1.00 97.75 112 VAL A O 1
ATOM 918 N N . GLY A 1 113 ? -10.334 -2.183 -4.550 1.00 96.38 113 GLY A N 1
ATOM 919 C CA . GLY A 1 113 ? -11.265 -2.285 -5.667 1.00 96.38 113 GLY A CA 1
ATOM 920 C C . GLY A 1 113 ? -10.684 -1.686 -6.941 1.00 96.38 113 GLY A C 1
ATOM 921 O O . GLY A 1 113 ? -10.109 -0.601 -6.921 1.00 96.38 113 GLY A O 1
ATOM 922 N N . GLU A 1 114 ? -10.840 -2.405 -8.054 1.00 95.38 114 GLU A N 1
ATOM 923 C CA . GLU A 1 114 ? -10.333 -1.996 -9.374 1.00 95.38 114 GLU A CA 1
ATOM 924 C C . GLU A 1 114 ? -8.816 -1.703 -9.401 1.00 95.38 114 GLU A C 1
ATOM 926 O O . GLU A 1 114 ? -8.349 -1.008 -10.297 1.00 95.38 114 GLU A O 1
ATOM 931 N N . HIS A 1 115 ? -8.049 -2.246 -8.444 1.00 96.56 115 HIS A N 1
ATOM 932 C CA . HIS A 1 115 ? -6.612 -1.990 -8.254 1.00 96.56 115 HIS A CA 1
ATOM 933 C C . HIS A 1 115 ? -6.251 -0.504 -8.102 1.00 96.56 115 HIS A C 1
ATOM 935 O O . HIS A 1 115 ? -5.146 -0.077 -8.446 1.00 96.56 115 HIS A O 1
ATOM 941 N N . LYS A 1 116 ? -7.193 0.278 -7.568 1.00 97.75 116 LYS A N 1
ATOM 942 C CA . LYS A 1 116 ? -7.054 1.715 -7.369 1.00 97.75 116 LYS A CA 1
ATOM 943 C C . LYS A 1 116 ? -7.392 2.086 -5.934 1.00 97.75 116 LYS A C 1
ATOM 945 O O . LYS A 1 116 ? -8.399 1.638 -5.382 1.00 97.75 116 LYS A O 1
ATOM 950 N N . MET A 1 117 ? -6.578 2.935 -5.321 1.00 98.12 117 MET A N 1
ATOM 951 C CA . MET A 1 117 ? -6.871 3.518 -4.014 1.00 98.12 117 MET A CA 1
ATOM 952 C C . MET A 1 117 ? -6.460 4.983 -3.955 1.00 98.12 117 MET A C 1
ATOM 954 O O . MET A 1 117 ? -5.587 5.442 -4.688 1.00 98.12 117 MET A O 1
ATOM 958 N N . TYR A 1 118 ? -7.073 5.708 -3.032 1.00 98.56 118 TYR A N 1
ATOM 959 C CA . TYR A 1 118 ? -6.787 7.111 -2.790 1.00 98.56 118 TYR A CA 1
ATOM 960 C C . TYR A 1 118 ? -6.316 7.296 -1.360 1.00 98.56 118 TYR A C 1
ATOM 962 O O . TYR A 1 118 ? -6.946 6.788 -0.429 1.00 98.56 118 TYR A O 1
ATOM 970 N N . VAL A 1 119 ? -5.249 8.068 -1.190 1.00 98.56 119 VAL A N 1
ATOM 971 C CA . VAL A 1 119 ? -4.796 8.576 0.104 1.00 98.56 119 VAL A CA 1
ATOM 972 C C . VAL A 1 119 ? -4.948 10.087 0.071 1.00 98.56 119 VAL A C 1
ATOM 974 O O . VAL A 1 119 ? -4.380 10.748 -0.792 1.00 98.56 119 VAL A O 1
ATOM 977 N N . GLU A 1 120 ? -5.714 10.661 0.989 1.00 98.56 120 GLU A N 1
ATOM 978 C CA . GLU A 1 120 ? -5.983 12.102 0.995 1.00 98.56 120 GLU A CA 1
ATOM 979 C C . GLU A 1 120 ? -5.829 12.713 2.388 1.00 98.56 120 GLU A C 1
ATOM 981 O O . GLU A 1 120 ? -6.069 12.067 3.409 1.00 98.56 120 GLU A O 1
ATOM 986 N N . ASN A 1 121 ? -5.462 13.990 2.442 1.00 97.75 121 ASN A N 1
ATOM 987 C CA . ASN A 1 121 ? -5.668 14.834 3.615 1.00 97.75 121 ASN A CA 1
ATOM 988 C C . ASN A 1 121 ? -6.564 16.029 3.229 1.00 97.75 121 ASN A C 1
ATOM 990 O O . ASN A 1 121 ? -7.317 15.970 2.264 1.00 97.75 121 ASN A O 1
ATOM 994 N N . HIS A 1 122 ? -6.549 17.109 4.010 1.00 95.50 122 HIS A N 1
ATOM 995 C CA . HIS A 1 122 ? 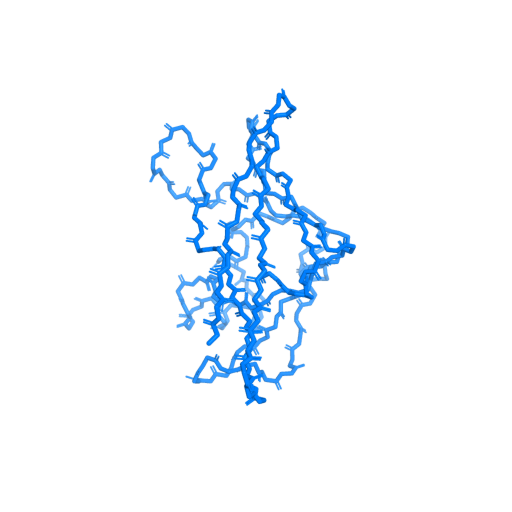-7.378 18.288 3.733 1.00 95.50 122 HIS A CA 1
ATOM 996 C C . HIS A 1 122 ? -6.903 19.144 2.540 1.00 95.50 122 HIS A C 1
ATOM 998 O O . HIS A 1 122 ? -7.632 20.045 2.130 1.00 95.50 122 HIS A O 1
ATOM 1004 N N . GLU A 1 123 ? -5.693 18.910 2.029 1.00 96.19 123 GLU A N 1
ATOM 1005 C CA . GLU A 1 123 ? -5.036 19.740 1.012 1.00 96.19 123 GLU A CA 1
ATOM 1006 C C . GLU A 1 123 ? -4.662 18.946 -0.246 1.00 96.19 123 GLU A C 1
ATOM 1008 O O . GLU A 1 123 ? -4.838 19.444 -1.357 1.00 96.19 123 GLU A O 1
ATOM 1013 N N . PHE A 1 124 ? -4.170 17.717 -0.081 1.00 97.44 124 PHE A N 1
ATOM 1014 C CA . PHE A 1 124 ? -3.654 16.885 -1.162 1.00 97.44 124 PHE A CA 1
ATOM 1015 C C . PHE A 1 124 ? -4.359 15.535 -1.232 1.00 97.44 124 PHE A C 1
ATOM 1017 O O . PHE A 1 124 ? -4.811 14.991 -0.223 1.00 97.44 124 PHE A O 1
ATOM 1024 N N . MET A 1 125 ? -4.369 14.980 -2.439 1.00 98.00 125 MET A N 1
ATOM 1025 C CA . MET A 1 125 ? -4.804 13.626 -2.742 1.00 98.00 125 MET A CA 1
ATOM 1026 C C . MET A 1 125 ? -3.718 12.949 -3.574 1.00 98.00 125 MET A C 1
ATOM 1028 O O . MET A 1 125 ? -3.194 13.541 -4.517 1.00 98.00 125 MET A O 1
ATOM 1032 N N . LEU A 1 126 ? -3.398 11.718 -3.204 1.00 98.31 126 LEU A N 1
ATOM 1033 C CA . LEU A 1 126 ? -2.599 10.784 -3.973 1.00 98.31 126 LEU A CA 1
ATOM 1034 C C . LEU A 1 126 ? -3.533 9.700 -4.504 1.00 98.31 126 LEU A C 1
ATOM 1036 O O . LEU A 1 126 ? -4.198 9.018 -3.725 1.00 98.31 126 LEU A O 1
ATOM 1040 N N . GLU A 1 127 ? -3.558 9.548 -5.820 1.00 98.50 127 GLU A N 1
ATOM 1041 C CA . GLU A 1 127 ? -4.148 8.397 -6.493 1.00 98.50 127 GLU A CA 1
ATOM 1042 C C . GLU A 1 127 ? -3.058 7.341 -6.698 1.00 98.50 127 GLU A C 1
ATOM 1044 O O . GLU A 1 127 ? -1.951 7.662 -7.135 1.00 98.50 127 GLU A O 1
ATOM 1049 N N . VAL A 1 128 ? -3.359 6.099 -6.330 1.00 98.25 128 VAL A N 1
ATOM 1050 C CA . VAL A 1 128 ? -2.473 4.945 -6.488 1.00 98.25 128 VAL A CA 1
ATOM 1051 C C . VAL A 1 128 ? -3.185 3.926 -7.367 1.00 98.25 128 VAL A C 1
ATOM 1053 O O . VAL A 1 128 ? -4.257 3.447 -7.004 1.00 98.25 128 VAL A O 1
ATOM 1056 N N . ASP A 1 129 ? -2.563 3.591 -8.493 1.00 97.75 129 ASP A N 1
ATOM 1057 C CA . ASP A 1 129 ? -2.987 2.554 -9.432 1.00 97.75 129 ASP A CA 1
ATOM 1058 C C . ASP A 1 129 ? -1.929 1.454 -9.495 1.00 97.75 129 ASP A C 1
ATOM 1060 O O . ASP A 1 129 ? -0.726 1.733 -9.474 1.00 97.75 129 ASP A O 1
ATOM 1064 N N . THR A 1 130 ? -2.362 0.202 -9.605 1.00 97.56 130 THR A N 1
ATOM 1065 C CA . THR A 1 130 ? -1.455 -0.938 -9.763 1.00 97.56 130 THR A CA 1
ATOM 1066 C C . THR A 1 130 ? -2.075 -2.041 -10.619 1.00 97.56 130 THR A C 1
ATOM 1068 O O . THR A 1 130 ? -3.282 -2.084 -10.827 1.00 97.56 130 THR A O 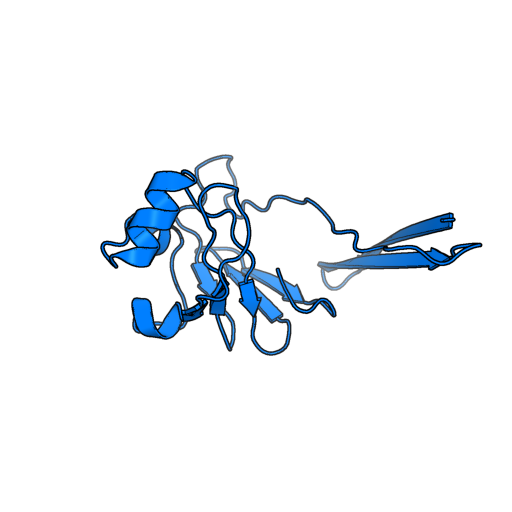1
ATOM 1071 N N . ASP A 1 131 ? -1.250 -2.941 -11.144 1.00 97.06 131 ASP A N 1
ATOM 1072 C CA . ASP A 1 131 ? -1.670 -4.219 -11.726 1.00 97.06 131 ASP A CA 1
ATOM 1073 C C . ASP A 1 131 ? -1.451 -5.402 -10.760 1.00 97.06 131 ASP A C 1
ATOM 1075 O O . ASP A 1 131 ? -1.758 -6.549 -11.095 1.00 97.06 131 ASP A O 1
ATOM 1079 N N . MET A 1 132 ? -0.947 -5.128 -9.551 1.00 96.94 132 MET A N 1
ATOM 1080 C CA . MET A 1 132 ? -0.740 -6.115 -8.496 1.00 96.94 132 MET A CA 1
ATOM 1081 C C . MET A 1 132 ? -2.043 -6.389 -7.736 1.00 96.94 132 MET A C 1
ATOM 1083 O O . MET A 1 132 ? -2.826 -5.473 -7.498 1.00 96.94 132 MET A O 1
ATOM 1087 N N . PRO A 1 133 ? -2.276 -7.633 -7.280 1.00 94.31 133 PRO A N 1
ATOM 1088 C CA . PRO A 1 133 ? -3.537 -8.012 -6.639 1.00 94.31 133 PRO A CA 1
ATOM 1089 C C . PRO A 1 133 ? -3.741 -7.402 -5.243 1.00 94.31 133 PRO A C 1
ATOM 1091 O O . PRO A 1 133 ? -4.873 -7.345 -4.763 1.00 94.31 133 PRO A O 1
ATOM 1094 N N . HIS A 1 134 ? -2.657 -6.989 -4.580 1.00 95.75 134 HIS A N 1
ATOM 1095 C CA . HIS A 1 134 ? -2.671 -6.484 -3.210 1.00 95.75 134 HIS A CA 1
ATOM 1096 C C . HIS A 1 134 ? -1.746 -5.278 -3.054 1.00 95.75 134 HIS A C 1
ATOM 1098 O O . HIS A 1 134 ? -0.743 -5.166 -3.765 1.00 95.75 134 HIS A O 1
ATOM 1104 N N . VAL A 1 135 ? -2.075 -4.430 -2.082 1.00 93.81 135 VAL A N 1
ATOM 1105 C CA . VAL A 1 135 ? -1.276 -3.288 -1.602 1.00 93.81 135 VAL A CA 1
ATOM 1106 C C . VAL A 1 135 ? -0.969 -3.422 -0.122 1.00 93.81 135 VAL A C 1
ATOM 1108 O O . VAL A 1 135 ? -1.778 -4.059 0.591 1.00 93.81 135 VAL A O 1
#

Secondary structure (DSSP, 8-state):
-EEEEEEEE-TT--EEEEEEEE-SS--------------SSSS--STT-EEE-S-EEEEEE-TTS-EEEEEEEHHHHHT-SSEEHHHHHT---HHHHHHHHHHTS----EEEGGGEEEEE-SS-EEEEE-SSS--

pLDDT: mean 97.43, std 1.46, range [90.25, 98.75]

Radius of gyration: 16.8 Å; chains: 1; bounding box: 38×41×36 Å

Foldseek 3Di:
DDKDWDWDADPVRDTDIDIDDDDPDDDDDDDDDPDDDDPDPDPDDQQQKWKAAPWKKWFAADPVRHGPVDIDGVCVQPVDRIGGQVCQLPPPPPRSVV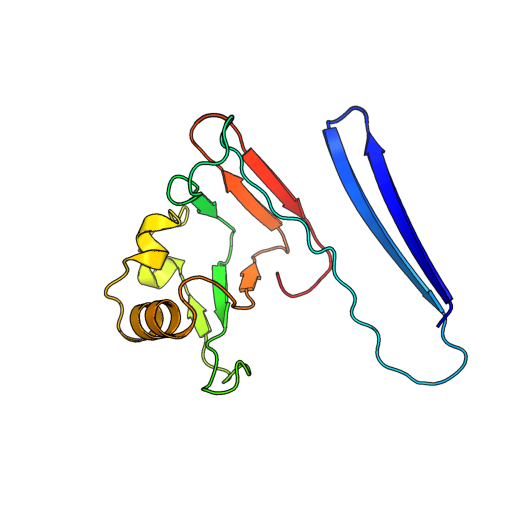RCVNVVGDPTKIAGPPQWMWMDHPPDIDIDHDPDRID

InterPro domains:
  IPR008183 Aldose 1-/Glucose-6-phosphate 1-epimerase [PF01263] (2-130)
  IPR011013 Galactose mutarotase-like domain superfamily [SSF74650] (2-135)
  IPR014718 Glycoside hydrolase-type carbohydrate-binding [G3DSA:2.70.98.10] (1-135)
  IPR018052 Aldose 1-epimerase, conserved site [PS00545] (30-39)

Sequence (135 aa):
IDVTITHIYDADHQWSIEYEAVASEDTLFSPTNHVYFNLNRDNNVVDNHRISSNQLDMYVLDERNIVTGDILDLHEVFEDNKIKLSDIFTSQHAQLSQQMTRFGGLDHPFTVGEHKMYVENHEFMLEVDTDMPHV